Protein AF-A0A060BJB2-F1 (afdb_monomer)

Nearest PDB structures (foldseek):
  8ibk-assembly1_A  TM=8.548E-01  e=2.063E-03  Bacillus sp. (in: firmicutes)
  5do8-assembly1_C  TM=7.868E-01  e=7.134E-03  Listeria monocytogenes EGD-e
  6rql-assembly1_N  TM=2.974E-01  e=9.729E+00  Saccharomyces cerevisiae

Secondary structure (DSSP, 8-state):
-EEEETTEEEEEEE--SSS-EE------TT-EEEEESSSS--TTEE-TT-EEEEE-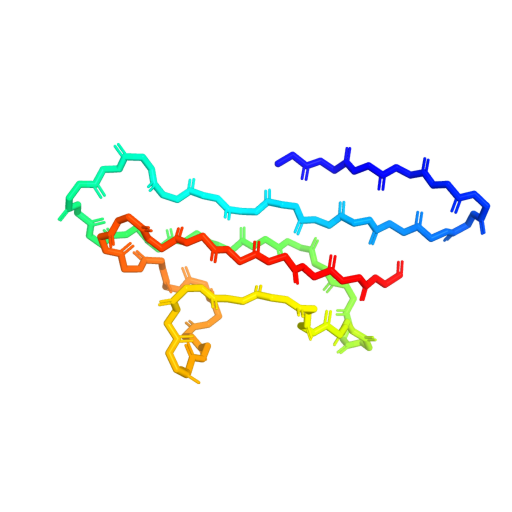

pLDDT: mean 97.0, std 1.75, range [91.44, 98.62]

Mean predicted aligned error: 2.09 Å

Structure (mmCIF, N/CA/C/O backbone):
data_AF-A0A060BJB2-F1
#
_entry.id   AF-A0A060BJB2-F1
#
loop_
_atom_site.group_PDB
_atom_site.id
_atom_site.type_symbol
_atom_site.label_atom_id
_atom_site.label_alt_id
_atom_site.label_comp_id
_atom_site.label_asym_id
_atom_site.label_entity_id
_atom_site.label_seq_id
_atom_site.pdbx_PDB_ins_code
_atom_site.Cartn_x
_atom_site.Cartn_y
_atom_site.Cartn_z
_atom_site.occupancy
_atom_site.B_iso_or_equiv
_atom_site.auth_seq_id
_atom_site.auth_comp_id
_atom_site.auth_asym_id
_atom_site.auth_atom_id
_atom_site.pdbx_PDB_model_num
ATOM 1 N N . TYR A 1 1 ? -6.041 4.872 -3.012 1.00 95.94 1 TYR A N 1
ATOM 2 C CA . TYR A 1 1 ? -7.284 5.592 -2.644 1.00 95.94 1 TYR A CA 1
ATOM 3 C C . TYR A 1 1 ? -7.557 5.417 -1.151 1.00 95.94 1 TYR A C 1
ATOM 5 O O . TYR A 1 1 ? -6.862 4.630 -0.514 1.00 95.94 1 TYR A O 1
ATOM 13 N N . ARG A 1 2 ? -8.527 6.143 -0.574 1.00 97.12 2 ARG A N 1
ATOM 14 C CA . ARG A 1 2 ? -8.899 6.021 0.849 1.00 97.12 2 ARG A CA 1
ATOM 15 C C . ARG A 1 2 ? -10.353 5.569 0.998 1.00 97.12 2 ARG A C 1
ATOM 17 O O . ARG A 1 2 ? -11.202 6.075 0.270 1.00 97.12 2 ARG A O 1
ATOM 24 N N . ARG A 1 3 ? -10.645 4.660 1.935 1.00 97.94 3 ARG A N 1
ATOM 25 C CA . ARG A 1 3 ? -12.019 4.356 2.385 1.00 97.94 3 ARG A CA 1
ATOM 26 C C . ARG A 1 3 ? -12.177 4.776 3.837 1.00 97.94 3 ARG A C 1
ATOM 28 O O . ARG A 1 3 ? -11.252 4.570 4.611 1.00 97.94 3 ARG A O 1
ATOM 35 N N . LYS A 1 4 ? -13.328 5.339 4.197 1.00 97.56 4 LYS A N 1
ATOM 36 C CA . LYS A 1 4 ? -13.618 5.810 5.557 1.00 97.56 4 LYS A CA 1
ATOM 37 C C . LYS A 1 4 ? -14.872 5.128 6.092 1.00 97.56 4 LYS A C 1
ATOM 39 O O . LYS A 1 4 ? -15.861 5.056 5.368 1.00 97.56 4 LYS A O 1
ATOM 44 N N . TYR A 1 5 ? -14.831 4.643 7.329 1.00 96.94 5 TYR A N 1
ATOM 45 C CA . TYR A 1 5 ? -15.978 4.027 7.997 1.00 96.94 5 TYR A CA 1
ATOM 46 C C . TYR A 1 5 ? -15.831 4.126 9.518 1.00 96.94 5 TYR A C 1
ATOM 48 O O . TYR A 1 5 ? -14.807 3.718 10.050 1.00 96.94 5 TYR A O 1
ATOM 56 N N . GLN A 1 6 ? -16.837 4.671 10.214 1.00 96.69 6 GLN A N 1
ATOM 57 C CA . GLN A 1 6 ? -16.872 4.761 11.687 1.00 96.69 6 GLN A CA 1
ATOM 58 C C . GLN A 1 6 ? -15.569 5.296 12.320 1.00 96.69 6 GLN A C 1
ATOM 60 O O . GLN A 1 6 ? -15.022 4.710 13.248 1.00 96.69 6 GLN A O 1
ATOM 65 N N . GLY A 1 7 ? -15.034 6.394 11.779 1.00 95.44 7 GLY A N 1
ATOM 66 C CA . GLY A 1 7 ? -13.795 7.010 12.274 1.00 95.44 7 GLY A CA 1
ATOM 67 C C . GLY A 1 7 ? -12.498 6.320 11.831 1.00 95.44 7 GLY A C 1
ATOM 68 O O . GLY A 1 7 ? -11.433 6.890 12.018 1.00 95.44 7 GLY A O 1
ATOM 69 N N . GLN A 1 8 ? -12.578 5.159 11.179 1.00 96.56 8 GLN A N 1
ATOM 70 C CA . GLN A 1 8 ? -11.431 4.431 10.637 1.00 96.56 8 GLN A CA 1
ATOM 71 C C . GLN A 1 8 ? -11.190 4.776 9.166 1.00 96.56 8 GLN A C 1
ATOM 73 O O . GLN A 1 8 ? -12.128 5.027 8.400 1.00 96.56 8 GLN A O 1
ATOM 78 N N . THR A 1 9 ? -9.927 4.741 8.751 1.00 97.94 9 THR A N 1
ATOM 79 C CA . THR A 1 9 ? -9.469 4.980 7.385 1.00 97.94 9 THR A CA 1
ATOM 80 C C . THR A 1 9 ? -8.618 3.819 6.882 1.00 97.94 9 THR A C 1
ATOM 82 O O . THR A 1 9 ? -7.558 3.514 7.418 1.00 97.94 9 THR A O 1
ATOM 85 N N . LEU A 1 10 ? -9.042 3.225 5.767 1.00 97.75 10 LEU A N 1
ATOM 86 C CA . LEU A 1 10 ? -8.201 2.343 4.964 1.00 97.75 10 LEU A CA 1
ATOM 87 C C . LEU A 1 10 ? -7.490 3.150 3.885 1.00 97.75 10 LEU A C 1
ATOM 89 O O . LEU A 1 10 ? -8.13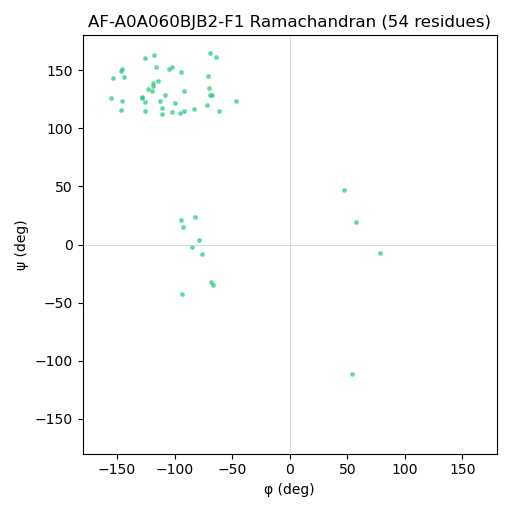7 3.891 3.140 1.00 97.75 10 LEU A O 1
ATOM 93 N N . VAL A 1 11 ? -6.185 2.950 3.740 1.00 97.81 11 VAL A N 1
ATOM 94 C CA . VAL A 1 11 ? -5.398 3.474 2.621 1.00 97.81 11 VAL A CA 1
ATOM 95 C C . VAL A 1 11 ? -4.958 2.312 1.758 1.00 97.81 11 VAL A C 1
ATOM 97 O O . VAL A 1 11 ? -4.149 1.495 2.180 1.00 97.81 11 VAL A O 1
ATOM 100 N N . VAL A 1 12 ? -5.494 2.257 0.543 1.00 97.88 12 VAL A N 1
ATOM 101 C CA . VAL A 1 12 ? -5.139 1.243 -0.451 1.00 97.88 12 VAL A CA 1
ATOM 102 C C . VAL A 1 12 ? -4.139 1.844 -1.425 1.00 97.88 12 VAL A C 1
ATOM 104 O O . VAL A 1 12 ? -4.426 2.863 -2.069 1.00 97.88 12 VAL A O 1
ATOM 107 N N . ILE A 1 13 ? -2.973 1.214 -1.520 1.00 98.06 13 ILE A N 1
ATOM 108 C CA . ILE A 1 13 ? -1.860 1.629 -2.369 1.00 98.06 13 ILE A CA 1
ATOM 109 C C . ILE A 1 13 ? -1.587 0.501 -3.352 1.00 98.06 13 ILE A C 1
ATOM 111 O O . ILE A 1 13 ? -1.501 -0.659 -2.953 1.00 98.06 13 ILE A O 1
ATOM 115 N N . SER A 1 14 ? -1.463 0.840 -4.631 1.00 98.06 14 SER A N 1
ATOM 116 C CA . SER A 1 14 ? -1.160 -0.126 -5.683 1.00 98.06 14 SER A CA 1
ATOM 117 C C . SER A 1 14 ? -0.288 0.537 -6.736 1.00 98.06 14 SER A C 1
ATOM 119 O O . SER A 1 14 ? -0.659 1.571 -7.295 1.00 98.06 14 SER A O 1
ATOM 121 N N . ASN A 1 15 ? 0.873 -0.052 -6.989 1.00 98.38 15 ASN A N 1
ATOM 122 C CA . ASN A 1 15 ? 1.691 0.265 -8.144 1.00 98.38 15 ASN A CA 1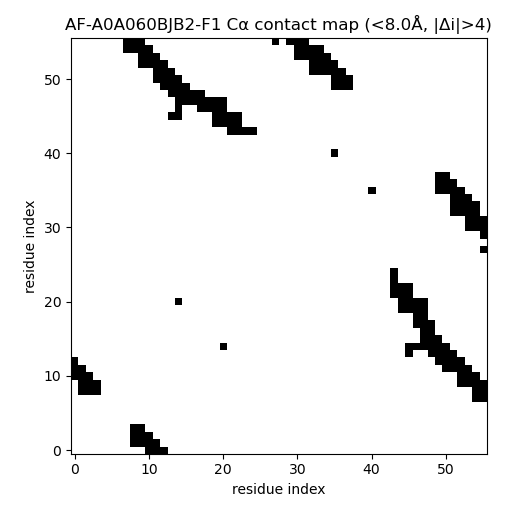
ATOM 123 C C . ASN A 1 15 ? 1.160 -0.527 -9.345 1.00 98.38 15 ASN A C 1
ATOM 125 O O . ASN A 1 15 ? 1.188 -1.748 -9.334 1.00 98.38 15 ASN A O 1
ATOM 129 N N . PHE A 1 16 ? 0.673 0.153 -10.380 1.00 98.25 16 PHE A N 1
ATOM 130 C CA . PHE A 1 16 ? 0.169 -0.493 -11.603 1.00 98.25 16 PHE A CA 1
ATOM 131 C C . PHE A 1 16 ? 1.243 -0.635 -12.689 1.00 98.25 16 PHE A C 1
ATOM 133 O O . PHE A 1 16 ? 0.929 -0.842 -13.856 1.00 98.25 16 PHE A O 1
ATOM 140 N N . THR A 1 17 ? 2.513 -0.472 -12.325 1.00 98.44 17 THR A N 1
ATOM 141 C CA . THR A 1 17 ? 3.636 -0.495 -13.260 1.00 98.44 17 THR A CA 1
ATOM 142 C C . THR A 1 17 ? 4.679 -1.514 -12.828 1.00 98.44 17 THR A C 1
ATOM 144 O O . THR A 1 17 ? 4.778 -1.880 -11.655 1.00 98.44 17 THR A O 1
ATOM 147 N N . GLU A 1 18 ? 5.517 -1.906 -13.780 1.00 98.38 18 GLU A N 1
ATOM 148 C CA . GLU A 1 18 ? 6.704 -2.732 -13.551 1.00 98.38 18 GLU A CA 1
ATOM 149 C C . GLU A 1 18 ? 7.907 -1.9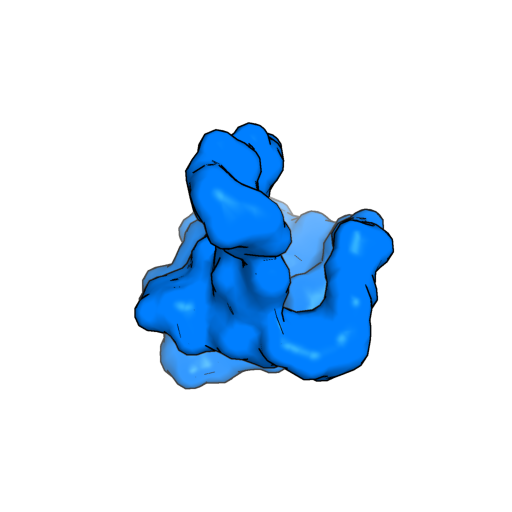45 -12.991 1.00 98.38 18 GLU A C 1
ATOM 151 O O . GLU A 1 18 ? 8.998 -2.489 -12.853 1.00 98.38 18 GLU A O 1
ATOM 156 N N . LYS A 1 19 ? 7.745 -0.648 -12.702 1.00 98.56 19 LYS A N 1
ATOM 157 C CA . LYS A 1 19 ? 8.827 0.237 -12.252 1.00 98.56 19 LYS A CA 1
ATOM 158 C C . LYS A 1 19 ? 8.748 0.458 -10.750 1.00 98.56 19 LYS A C 1
ATOM 160 O O . LYS A 1 19 ? 7.664 0.449 -10.174 1.00 98.56 19 LYS A O 1
ATOM 165 N N . ILE A 1 20 ? 9.888 0.734 -10.122 1.00 98.31 20 ILE A N 1
ATOM 166 C CA . ILE A 1 20 ? 9.904 1.232 -8.744 1.00 98.31 20 ILE A CA 1
ATOM 167 C C . ILE A 1 20 ? 9.343 2.657 -8.732 1.00 98.31 20 ILE A C 1
ATOM 169 O O . ILE A 1 20 ? 9.811 3.520 -9.476 1.00 98.31 20 ILE A O 1
ATOM 173 N N . ILE A 1 21 ? 8.363 2.911 -7.867 1.00 98.31 21 ILE A N 1
ATOM 174 C CA . ILE A 1 21 ? 7.800 4.243 -7.641 1.00 98.31 21 ILE A CA 1
ATOM 175 C C . ILE A 1 21 ? 8.159 4.685 -6.227 1.00 98.31 21 ILE A 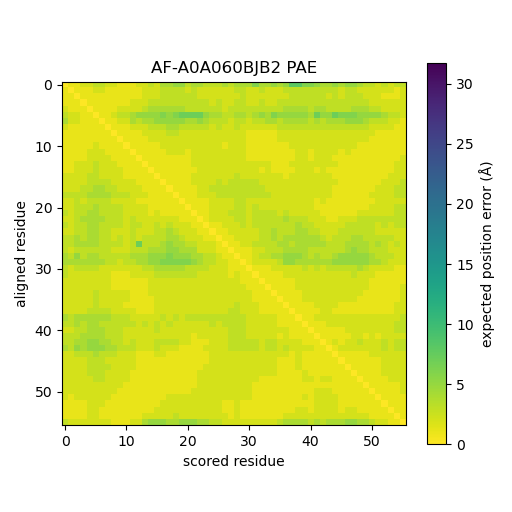C 1
ATOM 177 O O . ILE A 1 21 ? 7.801 4.020 -5.259 1.00 98.31 21 ILE A O 1
ATOM 181 N N . LYS A 1 22 ? 8.820 5.838 -6.098 1.00 97.81 22 LYS A N 1
ATOM 182 C CA . LYS A 1 22 ? 9.017 6.499 -4.805 1.00 97.81 22 LYS A CA 1
ATOM 183 C C . LYS A 1 22 ? 7.926 7.542 -4.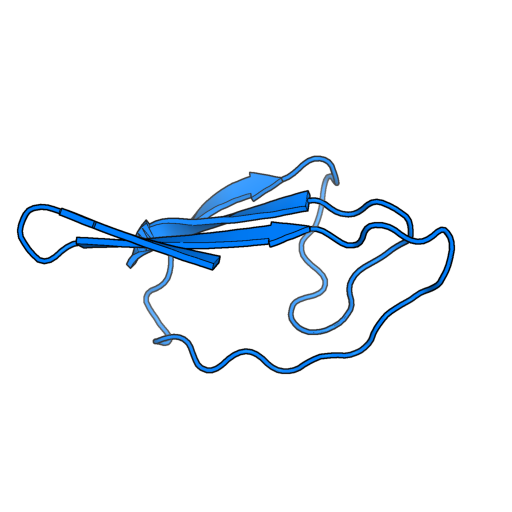608 1.00 97.81 22 LYS A C 1
ATOM 185 O O . LYS A 1 22 ? 7.873 8.526 -5.344 1.00 97.81 22 LYS A O 1
ATOM 190 N N . ARG A 1 23 ? 7.046 7.331 -3.634 1.00 94.88 23 ARG A N 1
ATOM 191 C CA . ARG A 1 23 ? 5.956 8.257 -3.330 1.00 94.88 23 ARG A CA 1
ATOM 192 C C . ARG A 1 23 ? 5.655 8.276 -1.843 1.00 94.88 23 ARG A C 1
ATOM 194 O O . ARG A 1 23 ? 5.143 7.302 -1.303 1.00 94.88 23 ARG A O 1
ATOM 201 N N . HIS A 1 24 ? 5.883 9.435 -1.235 1.00 94.44 24 HIS A N 1
ATOM 202 C CA . HIS A 1 24 ? 5.439 9.691 0.123 1.00 94.44 24 HIS A CA 1
ATOM 203 C C . HIS A 1 24 ? 3.916 9.821 0.183 1.00 94.44 24 HIS A C 1
ATOM 205 O O . HIS A 1 24 ? 3.299 10.498 -0.649 1.00 94.44 24 HIS A O 1
ATOM 211 N N . LEU A 1 25 ? 3.309 9.165 1.167 1.00 91.44 25 LEU A N 1
ATOM 212 C CA . LEU A 1 25 ? 1.885 9.266 1.459 1.00 91.44 25 LEU A CA 1
ATOM 213 C C . LEU A 1 25 ? 1.705 9.652 2.922 1.00 91.44 25 LEU A C 1
ATOM 215 O O . LEU A 1 25 ? 1.997 8.864 3.820 1.00 91.44 25 LEU A O 1
ATOM 219 N N . GLU A 1 26 ? 1.161 10.846 3.147 1.00 93.31 26 GLU A N 1
ATOM 220 C CA . GLU A 1 26 ? 0.866 11.336 4.491 1.00 93.31 26 GLU A CA 1
ATOM 221 C C . GLU A 1 26 ? -0.141 10.419 5.192 1.00 93.31 26 GLU A C 1
ATOM 223 O O . GLU A 1 26 ? -1.298 10.280 4.771 1.00 93.31 26 GLU A O 1
ATOM 228 N N . MET A 1 27 ? 0.317 9.782 6.266 1.00 93.06 27 MET A N 1
ATOM 229 C CA . MET A 1 27 ? -0.440 8.865 7.111 1.00 93.06 27 MET A CA 1
ATOM 230 C C . MET A 1 27 ? 0.059 9.009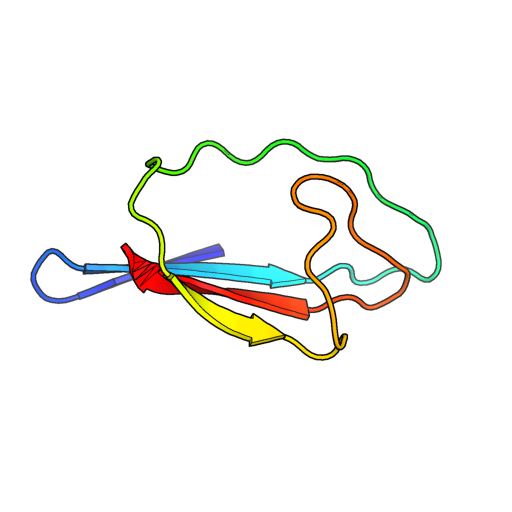 8.551 1.00 93.06 27 MET A C 1
ATOM 232 O O . MET A 1 27 ? 1.248 9.274 8.748 1.00 93.06 27 MET A O 1
ATOM 236 N N . PRO A 1 28 ? -0.798 8.803 9.562 1.00 94.25 28 PRO A N 1
ATOM 237 C CA . PRO A 1 28 ? -0.371 8.882 10.948 1.00 94.25 28 PRO A CA 1
ATOM 238 C C . PRO A 1 28 ? 0.657 7.791 11.283 1.00 94.25 28 PRO A C 1
ATOM 240 O O . PRO A 1 28 ? 0.819 6.787 10.576 1.00 94.25 28 PRO A O 1
ATOM 243 N N . THR A 1 29 ? 1.389 8.008 12.372 1.00 92.69 29 THR A N 1
ATOM 244 C CA . THR A 1 29 ? 2.450 7.102 12.832 1.00 92.69 29 THR A CA 1
ATOM 245 C C . THR A 1 29 ? 1.898 5.770 13.334 1.00 92.69 29 THR A C 1
ATOM 247 O O . THR A 1 29 ? 2.523 4.739 13.113 1.00 92.69 29 THR A O 1
ATOM 250 N N . ASN A 1 30 ? 0.699 5.762 13.920 1.00 93.88 30 ASN A N 1
ATOM 251 C CA . ASN A 1 30 ? 0.031 4.589 14.494 1.00 93.88 30 ASN A CA 1
ATOM 252 C C . ASN A 1 30 ? -0.723 3.712 13.470 1.00 93.88 30 ASN A C 1
ATOM 254 O O . ASN A 1 30 ? -1.654 2.995 13.836 1.00 93.88 30 ASN A O 1
ATOM 258 N N . LYS A 1 31 ? -0.340 3.755 12.190 1.00 95.88 31 LYS A N 1
ATOM 259 C CA . LYS A 1 31 ? -0.953 2.927 11.142 1.00 95.88 31 LYS A CA 1
ATOM 260 C C . LYS A 1 31 ? -0.581 1.449 11.280 1.00 95.88 31 LYS A C 1
ATOM 262 O O . LYS A 1 31 ? 0.556 1.103 11.593 1.00 95.88 31 LYS A O 1
ATOM 267 N N . LYS A 1 32 ? -1.525 0.572 10.948 1.00 96.94 32 LYS A N 1
ATOM 268 C CA . LYS A 1 32 ? -1.342 -0.881 10.896 1.00 96.94 32 LYS A CA 1
ATOM 269 C C . LYS A 1 32 ? -1.338 -1.367 9.451 1.00 96.94 32 LYS A C 1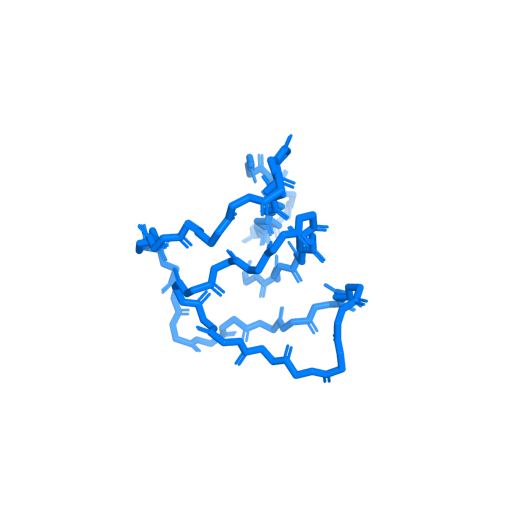
ATOM 271 O O . LYS A 1 32 ? -2.275 -1.077 8.711 1.00 96.94 32 LYS A O 1
ATOM 276 N N . LEU A 1 33 ? -0.327 -2.142 9.057 1.00 97.19 33 LEU A N 1
ATOM 277 C CA . LEU A 1 33 ? -0.344 -2.885 7.795 1.00 97.19 33 LEU A CA 1
ATOM 278 C C . LEU A 1 33 ? -1.331 -4.056 7.922 1.00 97.19 33 LEU A C 1
ATOM 280 O O . LEU A 1 33 ? -1.185 -4.893 8.812 1.00 97.19 33 LEU A O 1
ATOM 284 N N . LEU A 1 34 ? -2.356 -4.094 7.070 1.00 97.88 34 LEU A N 1
ATOM 285 C CA . LEU A 1 34 ? -3.361 -5.162 7.081 1.00 97.88 34 LEU A CA 1
ATOM 286 C C . LEU A 1 34 ? -3.021 -6.297 6.119 1.00 97.88 34 LEU A C 1
ATOM 288 O O . LEU A 1 34 ? -3.212 -7.462 6.449 1.00 97.88 34 LEU A O 1
ATOM 292 N N . ILE A 1 35 ? -2.568 -5.945 4.919 1.00 98.31 35 ILE A N 1
ATOM 293 C CA . ILE A 1 35 ? -2.213 -6.893 3.867 1.00 98.31 35 ILE A CA 1
ATOM 294 C C . ILE A 1 35 ? -1.173 -6.256 2.947 1.00 98.31 35 ILE A C 1
ATOM 296 O O . ILE A 1 35 ? -1.222 -5.053 2.676 1.00 98.31 35 ILE A O 1
ATOM 300 N N . SER A 1 36 ? -0.244 -7.082 2.482 1.00 98.31 36 SER A N 1
ATOM 301 C CA . SER A 1 36 ? 0.773 -6.761 1.486 1.00 98.31 36 SER A CA 1
ATOM 302 C C . SER A 1 36 ? 0.984 -7.994 0.614 1.00 98.31 36 SER A C 1
ATOM 304 O O . SER A 1 36 ? 0.922 -9.116 1.117 1.00 98.31 36 SER A O 1
ATOM 306 N N . ASN A 1 37 ? 1.226 -7.798 -0.680 1.00 98.56 37 ASN A N 1
ATOM 307 C CA . ASN A 1 37 ? 1.643 -8.882 -1.574 1.00 98.56 37 ASN A CA 1
ATOM 308 C C . ASN A 1 37 ? 3.161 -9.138 -1.555 1.00 98.56 37 ASN A C 1
ATOM 310 O O . ASN A 1 37 ? 3.629 -10.061 -2.214 1.00 98.56 37 ASN A O 1
ATOM 314 N N . TYR A 1 38 ? 3.918 -8.353 -0.789 1.00 98.25 38 TYR A N 1
ATOM 315 C CA . TYR A 1 38 ? 5.334 -8.570 -0.510 1.00 98.25 38 TYR A CA 1
ATOM 316 C C . TYR A 1 38 ? 5.562 -8.846 0.981 1.00 98.25 38 TYR A C 1
ATOM 318 O O . TYR A 1 38 ? 4.797 -8.380 1.827 1.00 98.25 38 TYR A O 1
ATOM 326 N N . ALA A 1 39 ? 6.628 -9.589 1.290 1.00 97.62 39 ALA A N 1
ATOM 327 C CA . ALA A 1 39 ? 6.935 -10.062 2.642 1.00 97.62 39 ALA A CA 1
ATOM 328 C C . ALA A 1 39 ? 7.295 -8.936 3.629 1.00 97.62 39 ALA A C 1
ATOM 330 O O . ALA A 1 39 ? 6.963 -9.015 4.809 1.00 97.62 39 ALA A O 1
ATOM 331 N N . ASP A 1 40 ? 7.965 -7.896 3.143 1.00 97.25 40 ASP A N 1
ATOM 332 C CA . ASP A 1 40 ? 8.393 -6.716 3.890 1.00 97.25 40 ASP A CA 1
ATOM 333 C C . ASP A 1 40 ? 7.740 -5.443 3.338 1.00 97.25 40 ASP A C 1
ATOM 335 O O . ASP A 1 40 ? 7.241 -5.413 2.211 1.00 97.25 40 ASP A O 1
ATOM 339 N N . ASP A 1 41 ? 7.770 -4.372 4.128 1.00 96.06 41 ASP A N 1
ATOM 340 C CA . ASP A 1 41 ? 7.264 -3.053 3.752 1.00 96.06 41 ASP A CA 1
ATOM 341 C C . ASP A 1 41 ? 8.422 -2.058 3.597 1.00 96.06 41 ASP A C 1
ATOM 343 O O . ASP A 1 41 ? 9.112 -1.742 4.564 1.00 96.06 41 ASP A O 1
ATOM 347 N N . GLN A 1 42 ? 8.602 -1.526 2.383 1.00 96.69 42 GLN A N 1
ATOM 348 C CA . GLN A 1 42 ? 9.629 -0.521 2.064 1.00 96.69 42 GLN A CA 1
ATOM 349 C C . GLN A 1 42 ? 9.100 0.925 2.137 1.00 96.69 42 GLN A C 1
ATOM 351 O O . GLN A 1 42 ? 9.673 1.845 1.550 1.00 96.69 42 GLN A O 1
ATOM 356 N N . ALA A 1 43 ? 7.995 1.133 2.863 1.00 94.06 43 ALA A N 1
ATOM 357 C CA . ALA A 1 43 ? 7.350 2.420 3.099 1.00 94.06 43 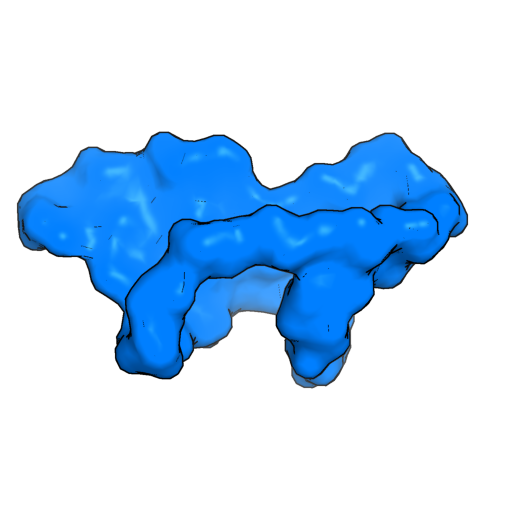ALA A CA 1
ATOM 358 C C . ALA A 1 43 ? 7.031 3.168 1.790 1.00 94.06 43 ALA A C 1
ATOM 360 O O . ALA A 1 43 ? 6.164 2.736 1.026 1.00 94.06 43 ALA A O 1
ATOM 361 N N . ASP A 1 44 ? 7.724 4.275 1.527 1.00 95.81 44 ASP A N 1
ATOM 362 C CA . ASP A 1 44 ? 7.487 5.149 0.374 1.00 95.81 44 ASP A CA 1
ATOM 363 C C . ASP A 1 44 ? 8.026 4.575 -0.943 1.00 95.81 44 ASP A C 1
ATOM 365 O O . ASP A 1 44 ? 7.776 5.140 -2.009 1.00 95.81 44 ASP A O 1
ATOM 369 N N . GLN A 1 45 ? 8.773 3.471 -0.891 1.00 98.00 45 GLN A N 1
ATOM 370 C CA . GLN A 1 45 ? 9.213 2.742 -2.070 1.00 98.00 45 GLN A CA 1
ATOM 371 C C . GLN A 1 45 ? 8.202 1.644 -2.405 1.00 98.00 45 GLN A C 1
ATOM 373 O O . GLN A 1 45 ? 8.010 0.699 -1.645 1.00 98.00 45 GLN A O 1
ATOM 378 N N . LEU A 1 46 ? 7.554 1.780 -3.561 1.00 98.25 46 LEU A N 1
ATOM 379 C CA . LEU A 1 46 ? 6.626 0.800 -4.110 1.00 98.25 46 LEU A CA 1
ATOM 380 C C . LEU A 1 46 ? 7.338 0.020 -5.209 1.00 98.25 46 LEU A C 1
ATOM 382 O O . LEU A 1 46 ? 7.691 0.576 -6.253 1.00 98.25 46 LEU A O 1
ATOM 386 N N . ARG A 1 47 ? 7.551 -1.270 -4.972 1.00 98.50 47 ARG A N 1
ATOM 387 C CA . ARG A 1 47 ? 8.129 -2.205 -5.940 1.00 98.50 47 ARG A CA 1
ATOM 388 C C . ARG A 1 47 ? 7.167 -2.470 -7.100 1.00 98.50 47 ARG A C 1
ATOM 390 O O . ARG A 1 47 ? 5.984 -2.121 -7.001 1.00 98.50 47 ARG A O 1
ATOM 397 N N . PRO A 1 48 ? 7.662 -3.053 -8.206 1.00 98.62 48 PRO A N 1
ATOM 398 C CA . PRO A 1 48 ? 6.831 -3.447 -9.340 1.00 98.62 48 PRO A CA 1
ATOM 399 C C . PRO A 1 48 ? 5.584 -4.198 -8.876 1.00 98.62 48 PRO A C 1
ATOM 401 O O . PRO A 1 48 ? 5.696 -5.179 -8.152 1.00 98.62 48 PRO A O 1
ATOM 404 N N . PHE A 1 49 ? 4.399 -3.719 -9.246 1.00 98.38 49 PHE A N 1
ATOM 405 C CA . PHE A 1 49 ? 3.128 -4.352 -8.862 1.00 98.38 49 PHE A CA 1
ATOM 406 C C . PHE A 1 49 ? 2.877 -4.512 -7.346 1.00 98.38 49 PHE A C 1
ATOM 408 O O . PHE A 1 49 ? 2.031 -5.306 -6.931 1.00 98.38 49 PHE A O 1
ATOM 415 N N . GLU A 1 50 ? 3.575 -3.758 -6.490 1.00 98.62 50 GLU A N 1
ATOM 416 C CA . GLU A 1 50 ? 3.333 -3.779 -5.046 1.00 98.62 50 GLU A CA 1
ATOM 417 C C . GLU A 1 50 ? 1.958 -3.195 -4.712 1.00 98.62 50 GLU A C 1
ATOM 419 O O . GLU A 1 50 ? 1.605 -2.082 -5.119 1.00 98.62 50 GLU A O 1
ATOM 424 N N . ALA A 1 51 ? 1.188 -3.957 -3.941 1.00 98.44 51 ALA A N 1
ATOM 425 C CA . ALA A 1 51 ? -0.102 -3.580 -3.406 1.00 98.44 51 ALA A CA 1
ATOM 426 C C . ALA A 1 51 ? -0.118 -3.824 -1.897 1.00 98.44 51 ALA A C 1
ATOM 428 O O . ALA A 1 51 ? 0.139 -4.929 -1.418 1.00 98.44 51 ALA A O 1
ATOM 429 N N . LYS A 1 52 ? -0.457 -2.778 -1.146 1.00 98.19 52 LYS A N 1
ATOM 430 C CA . LYS A 1 52 ? -0.524 -2.829 0.312 1.00 98.19 52 LYS A CA 1
ATOM 431 C C . LYS A 1 52 ? -1.635 -1.951 0.854 1.00 98.19 52 LYS A C 1
ATOM 433 O O . LYS A 1 52 ? -2.025 -0.952 0.239 1.00 98.19 52 LYS A O 1
ATOM 438 N N . VAL A 1 53 ? -2.160 -2.348 2.007 1.00 98.25 53 VAL A N 1
ATOM 439 C CA . VAL A 1 53 ? -3.263 -1.653 2.668 1.00 98.25 53 VAL A CA 1
ATOM 440 C C . VAL A 1 53 ? -2.906 -1.355 4.111 1.00 98.25 53 VAL A C 1
ATOM 442 O O . VAL A 1 53 ? -2.585 -2.265 4.876 1.00 98.25 53 VAL A O 1
ATOM 445 N N . TYR A 1 54 ? -3.037 -0.086 4.487 1.00 98.00 54 TYR A N 1
ATOM 446 C CA . TYR A 1 54 ? -2.947 0.348 5.877 1.00 98.00 54 TYR A CA 1
ATOM 447 C C . TYR A 1 54 ? -4.326 0.669 6.448 1.00 98.00 54 TYR A C 1
ATOM 449 O O . TYR A 1 54 ? -5.211 1.118 5.718 1.00 98.00 54 TYR A O 1
ATOM 457 N N . LEU A 1 55 ? -4.472 0.490 7.758 1.00 97.94 55 LEU A N 1
ATOM 458 C CA . LEU A 1 55 ? -5.591 0.956 8.572 1.00 97.94 55 LEU A CA 1
ATOM 459 C C . LEU A 1 55 ? -5.076 1.918 9.638 1.00 97.94 55 LEU A C 1
ATOM 461 O O . LEU A 1 55 ? -4.061 1.631 10.277 1.00 97.94 55 LEU A O 1
ATOM 465 N N . TYR A 1 56 ? -5.785 3.021 9.839 1.00 96.00 56 TYR A N 1
ATOM 466 C CA . TYR A 1 56 ? -5.614 3.919 10.978 1.00 96.00 56 TYR A CA 1
ATOM 467 C C . TYR A 1 56 ? -6.915 4.645 11.309 1.00 96.00 56 TYR A C 1
ATOM 469 O O . TYR A 1 56 ? -7.843 4.608 10.468 1.00 96.00 56 TYR A O 1
#

InterPro domains:
  IPR013780 Glycosyl hydrolase, all-beta [G3DSA:2.60.40.1180] (1-56)

Organism: NCBI:txid173262

Foldseek 3Di:
DWDDDPNKIKDKDWDPAQDWAQAADDDDPPKDWDDWPDPDDPHRIAHGGIITMIMD

Sequence (56 aa):
YRRKYQGQTLVVISNFTEKIIKRHLEMPTNKKLLISNYADDQADQLRPFEAKVYLY

Solvent-accessible surface area (backbone atoms only — not comparable to full-atom values): 3450 Å² total; per-residue (Å²): 92,77,48,77,57,97,91,36,37,38,42,48,46,70,39,95,42,86,52,76,43,80,52,86,72,98,68,72,89,83,51,40,82,75,51,57,82,55,99,71,84,65,76,40,46,36,47,52,56,36,37,40,31,36,39,75

Radius of gyration: 11.27 Å; Cα contacts (8 Å, |Δi|>4): 98; chains: 1; bounding box: 27×21×28 Å